Protein AF-A0A7V3HZI0-F1 (afdb_monomer_lite)

Foldseek 3Di:
DVVVVVVVVVLVVLLLCLQPVLLVVLLVVLLVVLVVVCVVVVHDCLCSLLSSLVVSLVLLVFWWFFQNDTPPDRDCVSLVSSLQSSLQSLLVQDDPPDDPVSLVSSLCSLLVNQLVSLVVSLVSNVVSCVVVVRTDRTDSVSSSVSSNVSSNSSSVNNHVVD

Secondary structure (DSSP, 8-state):
-HHHHHHHHHHHHHHHHHHHHHHHHHHHHHHHHHHHHHHHTT--STTHHHHHHHHHHHTTT---EETTEE-----HHHHHHHHHHHHHHHHHT--TT--HHHHHHHHHHHHHHHHHHHHHHHHHHHHHHTT-TTBPPPPHHHHHHHHHHHHHHHHHHHHHT-

Radius of gyration: 17.66 Å; chains: 1; bounding box: 44×38×51 Å

pLDDT: mean 93.08, std 7.26, range [63.12, 98.69]

Structure (mmCIF, N/CA/C/O backbone):
data_AF-A0A7V3HZI0-F1
#
_entry.id   AF-A0A7V3HZI0-F1
#
loop_
_atom_site.group_PDB
_atom_site.id
_atom_site.type_symbol
_atom_site.label_atom_id
_atom_site.label_alt_id
_atom_site.label_comp_id
_atom_site.label_asym_id
_atom_site.label_entity_id
_atom_site.label_seq_id
_atom_site.pdbx_PDB_ins_code
_atom_site.Cartn_x
_atom_site.Cartn_y
_atom_site.Cartn_z
_atom_site.occupancy
_atom_site.B_iso_or_equiv
_atom_site.auth_seq_id
_atom_site.auth_comp_id
_atom_site.auth_asym_id
_atom_site.auth_atom_id
_atom_site.pdbx_PDB_model_num
ATOM 1 N N . MET A 1 1 ? -7.765 21.891 28.486 1.00 63.12 1 MET A N 1
ATOM 2 C CA . MET A 1 1 ? -7.786 22.035 27.005 1.00 63.12 1 MET A CA 1
ATOM 3 C C . MET A 1 1 ? -6.547 21.397 26.360 1.00 63.12 1 MET A C 1
ATOM 5 O O . MET A 1 1 ? -6.671 20.834 25.280 1.00 63.12 1 MET A O 1
ATOM 9 N N . GLU A 1 2 ? -5.377 21.424 27.011 1.00 74.19 2 GLU A N 1
ATOM 10 C CA . GLU A 1 2 ? -4.146 20.752 26.544 1.00 74.19 2 GLU A CA 1
ATOM 11 C C . GLU A 1 2 ? -4.244 19.218 26.486 1.00 74.19 2 GLU A C 1
ATOM 13 O O . GLU A 1 2 ? -3.802 18.629 25.501 1.00 74.19 2 GLU A O 1
ATOM 18 N N . ASP A 1 3 ? -4.917 18.572 27.444 1.00 70.25 3 ASP A N 1
ATOM 19 C CA . ASP A 1 3 ? -5.050 17.103 27.469 1.00 70.25 3 ASP A CA 1
ATOM 20 C C . ASP A 1 3 ? -5.787 16.535 26.247 1.00 70.25 3 ASP A C 1
ATOM 22 O O . ASP A 1 3 ? -5.390 15.507 25.691 1.00 70.25 3 ASP A O 1
ATOM 26 N N . TYR A 1 4 ? -6.812 17.248 25.766 1.00 72.81 4 TYR A N 1
ATOM 27 C CA . TYR A 1 4 ? -7.548 16.891 24.549 1.00 72.81 4 TYR A CA 1
ATOM 28 C C . TYR A 1 4 ? -6.685 17.037 23.291 1.00 72.81 4 TYR A C 1
ATOM 30 O O . TYR A 1 4 ? -6.744 16.187 22.403 1.00 72.81 4 TYR A O 1
ATOM 38 N N . ARG A 1 5 ? -5.837 18.075 23.223 1.00 72.75 5 ARG A N 1
ATOM 39 C CA . ARG A 1 5 ? -4.897 18.267 22.105 1.00 72.75 5 ARG A CA 1
ATOM 40 C C . ARG A 1 5 ? -3.857 17.152 22.066 1.00 72.75 5 ARG A C 1
ATOM 42 O O . ARG A 1 5 ? -3.590 16.595 21.003 1.00 72.75 5 ARG A O 1
ATOM 49 N N . ALA A 1 6 ? -3.320 16.779 23.226 1.00 74.31 6 ALA A N 1
ATOM 50 C CA . ALA A 1 6 ? -2.354 15.696 23.338 1.00 74.31 6 ALA A CA 1
ATOM 51 C C . ALA A 1 6 ? -2.975 14.331 22.977 1.00 74.31 6 ALA A C 1
ATOM 53 O O . ALA A 1 6 ? -2.334 13.527 22.300 1.00 74.31 6 ALA A O 1
ATOM 54 N N . ALA A 1 7 ? -4.225 14.072 23.377 1.00 74.19 7 ALA A N 1
ATOM 55 C CA . ALA A 1 7 ? -4.955 12.857 23.009 1.00 74.19 7 ALA A CA 1
ATOM 56 C C . ALA A 1 7 ? -5.231 12.774 21.500 1.00 74.19 7 ALA A C 1
ATOM 58 O O . ALA A 1 7 ? -4.939 11.748 20.886 1.00 74.19 7 ALA A O 1
ATOM 59 N N . GLY A 1 8 ? -5.696 13.869 20.890 1.00 78.75 8 GLY A N 1
ATOM 60 C CA . GLY A 1 8 ? -5.922 13.942 19.445 1.00 78.75 8 GLY A CA 1
ATOM 61 C C . GLY A 1 8 ? -4.643 13.737 18.629 1.00 78.75 8 GLY A C 1
ATOM 62 O O . GLY A 1 8 ? -4.649 12.995 17.650 1.00 78.75 8 GLY A O 1
ATOM 63 N N . ALA A 1 9 ? -3.517 14.312 19.066 1.00 82.44 9 ALA A N 1
ATOM 64 C CA . ALA A 1 9 ? -2.224 14.126 18.403 1.00 82.44 9 ALA A CA 1
ATOM 65 C C . ALA A 1 9 ? -1.730 12.668 18.452 1.00 82.44 9 ALA A C 1
ATOM 67 O O . ALA A 1 9 ? -1.161 12.171 17.478 1.00 82.44 9 ALA A O 1
ATOM 68 N N . ARG A 1 10 ? -1.961 11.960 19.569 1.00 86.12 10 ARG A N 1
ATOM 69 C CA . ARG A 1 10 ? -1.653 10.524 19.685 1.00 86.12 10 ARG A CA 1
ATOM 70 C C . ARG A 1 10 ? -2.497 9.704 18.712 1.00 86.12 10 ARG A C 1
ATOM 72 O O . ARG A 1 10 ? -1.934 8.946 17.931 1.00 86.12 10 ARG A O 1
ATOM 79 N N . GLN A 1 11 ? -3.808 9.939 18.692 1.00 88.62 11 GLN A N 1
ATOM 80 C CA . GLN A 1 11 ? -4.725 9.234 17.798 1.00 88.62 11 GLN A CA 1
ATOM 81 C C . GLN A 1 11 ? -4.396 9.479 16.320 1.00 88.62 11 GLN A C 1
ATOM 83 O O . GLN A 1 11 ? -4.323 8.531 15.544 1.00 88.62 11 GLN A O 1
ATOM 88 N N . GLY A 1 12 ? -4.137 10.728 15.923 1.00 90.00 12 GLY A N 1
ATOM 89 C CA . GLY A 1 12 ? -3.755 11.052 14.546 1.00 90.00 12 GLY A CA 1
ATOM 90 C C . GLY A 1 12 ? -2.470 10.344 14.109 1.00 90.00 12 GLY A C 1
ATOM 91 O O . GLY A 1 12 ? -2.402 9.802 13.008 1.00 90.00 12 GLY A O 1
ATOM 92 N N . ARG A 1 13 ? -1.464 10.275 14.988 1.00 91.62 13 ARG A N 1
ATOM 93 C CA . ARG A 1 13 ? -0.223 9.539 14.714 1.00 91.62 13 ARG A CA 1
ATOM 94 C C . ARG A 1 13 ? -0.459 8.039 14.556 1.00 91.62 13 ARG A C 1
ATOM 96 O O . ARG A 1 13 ? 0.155 7.430 13.684 1.00 91.62 13 ARG A O 1
ATOM 103 N N . ASP A 1 14 ? -1.324 7.450 15.373 1.00 93.81 14 ASP A N 1
ATOM 104 C CA . ASP A 1 14 ? -1.636 6.023 15.278 1.00 93.81 14 ASP A CA 1
ATOM 105 C C . ASP A 1 14 ? -2.361 5.707 13.963 1.00 93.81 14 ASP A C 1
ATOM 107 O O . ASP A 1 14 ?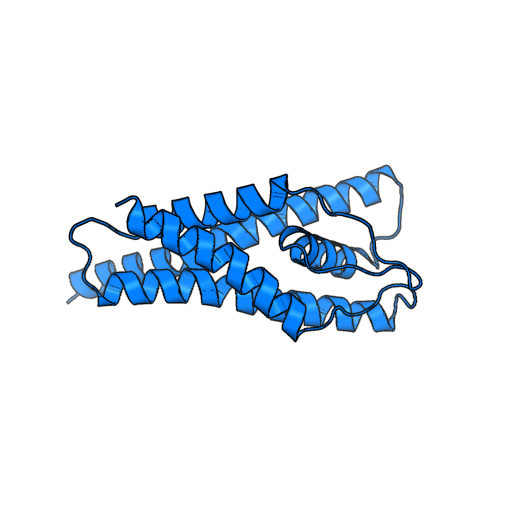 -2.005 4.746 13.285 1.00 93.81 14 ASP A O 1
ATOM 111 N N . LEU A 1 15 ? -3.283 6.572 13.527 1.00 95.00 15 LEU A N 1
ATOM 112 C CA . LEU A 1 15 ? -3.941 6.460 12.222 1.00 95.00 15 LEU A CA 1
ATOM 113 C C . LEU A 1 15 ? -2.952 6.572 11.052 1.00 95.00 15 LEU A C 1
ATOM 115 O O . LEU A 1 15 ? -3.016 5.779 10.114 1.00 95.00 15 LEU A O 1
ATOM 119 N N . LEU A 1 16 ? -2.001 7.510 11.114 1.00 96.31 16 LEU A N 1
ATOM 120 C CA . LEU A 1 16 ? -0.951 7.636 10.095 1.00 96.31 16 LEU A CA 1
ATOM 121 C C . LEU A 1 16 ? -0.049 6.399 10.041 1.00 96.31 16 LEU A C 1
ATOM 123 O O . LEU A 1 16 ? 0.287 5.929 8.956 1.00 96.31 16 LEU A O 1
ATOM 127 N N . ARG A 1 17 ? 0.322 5.841 11.198 1.00 95.56 17 ARG A N 1
ATOM 128 C CA . ARG A 1 17 ? 1.094 4.592 11.261 1.00 95.56 17 ARG A CA 1
ATOM 129 C C . ARG A 1 17 ? 0.315 3.433 10.653 1.00 95.56 17 ARG A C 1
ATOM 131 O O . ARG A 1 17 ? 0.851 2.725 9.813 1.00 95.56 17 ARG A O 1
ATOM 138 N N . VAL A 1 18 ? -0.964 3.283 10.992 1.00 96.19 18 VAL A N 1
ATOM 139 C CA . VAL A 1 18 ? -1.831 2.263 10.384 1.00 96.19 18 VAL A CA 1
ATOM 140 C C . VAL A 1 18 ? -1.890 2.405 8.862 1.00 96.19 18 VAL A C 1
ATOM 142 O O . VAL A 1 18 ? -1.822 1.400 8.160 1.00 96.19 18 VAL A O 1
ATOM 145 N N . ALA A 1 19 ? -1.991 3.638 8.364 1.00 96.44 19 ALA A N 1
ATOM 146 C CA . ALA A 1 19 ? -2.099 3.921 6.939 1.00 96.44 19 ALA A CA 1
ATOM 147 C C . ALA A 1 19 ? -0.818 3.609 6.155 1.00 96.44 19 ALA A C 1
ATOM 149 O O . ALA A 1 19 ? -0.889 3.051 5.065 1.00 96.44 19 ALA A O 1
ATOM 150 N N . PHE A 1 20 ? 0.349 3.976 6.683 1.00 97.06 20 PHE A N 1
ATOM 151 C CA . PHE A 1 20 ? 1.576 3.991 5.885 1.00 97.06 20 PHE A CA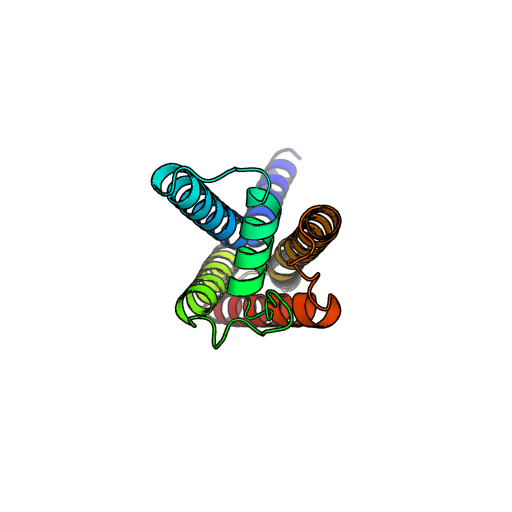 1
ATOM 152 C C . PHE A 1 20 ? 2.643 3.006 6.347 1.00 97.06 20 PHE A C 1
ATOM 154 O O . PHE A 1 20 ? 3.463 2.611 5.530 1.00 97.06 20 PHE A O 1
ATOM 161 N N . GLU A 1 21 ? 2.664 2.579 7.611 1.00 96.25 21 GLU A N 1
ATOM 162 C CA . GLU A 1 21 ? 3.785 1.800 8.157 1.00 96.25 21 GLU A CA 1
ATOM 163 C C . GLU A 1 21 ? 4.037 0.491 7.386 1.00 96.25 21 GLU A C 1
ATOM 165 O O . GLU A 1 21 ? 5.165 0.321 6.921 1.00 96.25 21 GLU A O 1
ATOM 170 N N . PRO A 1 22 ? 3.048 -0.399 7.139 1.00 96.25 22 PRO A N 1
ATOM 171 C CA . PRO A 1 22 ? 3.306 -1.624 6.378 1.00 96.25 22 PRO A CA 1
ATOM 172 C C . PRO A 1 22 ? 3.794 -1.334 4.952 1.00 96.25 22 PRO A C 1
ATOM 174 O O . PRO A 1 22 ? 4.775 -1.919 4.495 1.00 96.25 22 PRO A O 1
ATOM 177 N N . GLY A 1 23 ? 3.139 -0.387 4.269 1.00 95.81 23 GLY A N 1
ATOM 178 C CA . GLY A 1 23 ? 3.440 -0.037 2.882 1.00 95.81 23 GLY A CA 1
ATOM 179 C C . GLY A 1 23 ? 4.806 0.624 2.710 1.00 95.81 23 GLY A C 1
ATOM 180 O O . GLY A 1 23 ? 5.529 0.278 1.779 1.00 95.81 23 GLY A O 1
ATOM 181 N N . VAL A 1 24 ? 5.180 1.540 3.607 1.00 97.69 24 VAL A N 1
ATOM 182 C CA . VAL A 1 24 ? 6.468 2.251 3.589 1.00 97.69 24 VAL A CA 1
ATOM 183 C C . VAL A 1 24 ? 7.613 1.322 3.969 1.00 97.69 24 VAL A C 1
ATOM 185 O O . VAL A 1 24 ? 8.666 1.391 3.343 1.00 97.69 24 VAL A O 1
ATOM 188 N N . VAL A 1 25 ? 7.421 0.427 4.944 1.00 98.12 25 VAL A N 1
ATOM 189 C CA . VAL A 1 25 ? 8.433 -0.588 5.277 1.00 98.12 25 VAL A CA 1
ATOM 190 C C . VAL A 1 25 ? 8.677 -1.500 4.076 1.00 98.12 25 VAL A C 1
ATOM 192 O O . VAL A 1 25 ? 9.830 -1.687 3.690 1.00 98.12 25 VAL A O 1
ATOM 195 N N . ALA A 1 26 ? 7.616 -2.008 3.440 1.00 97.50 26 ALA A N 1
ATOM 196 C CA . ALA A 1 26 ? 7.746 -2.814 2.228 1.00 97.50 26 ALA A CA 1
ATOM 197 C C . ALA A 1 26 ? 8.453 -2.041 1.104 1.00 97.50 26 ALA A C 1
ATOM 199 O O . ALA A 1 26 ? 9.398 -2.554 0.512 1.00 97.50 26 ALA A O 1
ATOM 200 N N . LEU A 1 27 ? 8.058 -0.788 0.858 1.00 97.81 27 LEU A N 1
ATOM 201 C CA . LEU A 1 27 ? 8.678 0.067 -0.154 1.00 97.81 27 LEU A CA 1
ATOM 202 C C . LEU A 1 27 ? 10.168 0.313 0.128 1.00 97.81 27 LEU A C 1
ATOM 204 O O . LEU A 1 27 ? 10.975 0.251 -0.792 1.00 97.81 27 LEU A O 1
ATOM 208 N N . GLY A 1 28 ? 10.545 0.544 1.388 1.00 98.44 28 GLY A N 1
ATOM 209 C CA . GLY A 1 28 ? 11.939 0.721 1.795 1.00 98.44 28 GLY A CA 1
ATOM 210 C C . GLY A 1 28 ? 12.784 -0.534 1.575 1.00 98.44 28 GLY A C 1
ATOM 211 O O . GLY A 1 28 ? 13.902 -0.436 1.075 1.00 98.44 28 GLY A O 1
ATOM 212 N N . VAL A 1 29 ? 12.240 -1.716 1.886 1.00 98.19 29 VAL A N 1
ATOM 213 C CA . VAL A 1 29 ? 12.905 -3.002 1.613 1.00 98.19 29 VAL A CA 1
ATOM 214 C C . VAL A 1 29 ? 13.067 -3.221 0.110 1.00 98.19 29 VAL A C 1
ATOM 216 O O . VAL A 1 29 ? 14.166 -3.531 -0.340 1.00 98.19 29 VAL A O 1
ATOM 219 N N . ILE A 1 30 ? 12.007 -3.012 -0.675 1.00 97.69 30 ILE A N 1
ATOM 220 C CA . ILE A 1 30 ? 12.041 -3.126 -2.140 1.00 97.69 30 ILE A CA 1
ATOM 221 C C . ILE A 1 30 ? 13.086 -2.177 -2.728 1.00 97.69 30 ILE A C 1
ATOM 223 O O . ILE A 1 30 ? 13.909 -2.598 -3.538 1.00 97.69 30 ILE A O 1
ATOM 227 N N . ALA A 1 31 ? 13.091 -0.914 -2.298 1.00 98.12 31 ALA A N 1
ATOM 228 C CA . ALA A 1 31 ? 14.054 0.080 -2.752 1.00 98.12 31 ALA A CA 1
ATOM 229 C C . ALA A 1 31 ? 15.491 -0.331 -2.422 1.00 98.12 31 ALA A C 1
ATOM 231 O O . ALA A 1 31 ? 16.350 -0.292 -3.298 1.00 98.12 31 ALA A O 1
ATOM 232 N N . ALA A 1 32 ? 15.748 -0.779 -1.191 1.00 98.38 32 ALA A N 1
ATOM 233 C CA . ALA A 1 32 ? 17.071 -1.233 -0.781 1.00 98.38 32 ALA A CA 1
ATOM 234 C C . ALA A 1 32 ? 17.555 -2.424 -1.621 1.00 98.38 32 ALA A C 1
ATOM 236 O O . ALA A 1 32 ? 18.686 -2.404 -2.100 1.00 98.38 32 ALA A O 1
ATOM 237 N N . LEU A 1 33 ? 16.700 -3.430 -1.834 1.00 97.50 33 LEU A N 1
ATOM 238 C CA . LEU A 1 33 ? 17.036 -4.607 -2.639 1.00 97.50 33 LEU A CA 1
ATOM 239 C C . LEU A 1 33 ? 17.277 -4.244 -4.105 1.00 97.50 33 LEU A C 1
ATOM 241 O O . LEU A 1 33 ? 18.291 -4.648 -4.661 1.00 97.50 33 LEU A O 1
ATOM 245 N N . THR A 1 34 ? 16.400 -3.433 -4.700 1.00 96.31 34 THR A N 1
ATOM 246 C CA . THR A 1 34 ? 16.518 -3.010 -6.104 1.00 96.31 34 THR A CA 1
ATOM 247 C C . THR A 1 34 ? 17.807 -2.224 -6.332 1.00 96.31 34 THR A C 1
ATOM 249 O O . THR A 1 34 ? 18.550 -2.490 -7.271 1.00 96.31 34 THR A O 1
ATOM 252 N N . LEU A 1 35 ? 18.111 -1.258 -5.460 1.00 97.50 35 LEU A N 1
ATOM 253 C CA . LEU A 1 35 ? 19.326 -0.451 -5.583 1.00 97.50 35 LEU A CA 1
ATOM 254 C C . LEU A 1 35 ? 20.590 -1.283 -5.347 1.00 97.50 35 LEU A C 1
ATOM 256 O O . LEU A 1 35 ? 21.588 -1.082 -6.035 1.00 97.50 35 LEU A O 1
ATOM 260 N N . LEU A 1 36 ? 20.548 -2.224 -4.400 1.00 97.94 36 LEU A N 1
ATOM 261 C CA . LEU A 1 36 ? 21.649 -3.149 -4.157 1.00 97.94 36 LEU A CA 1
ATOM 262 C C . LEU A 1 36 ? 21.891 -4.061 -5.365 1.00 97.94 36 LEU A C 1
ATOM 264 O O . LEU A 1 36 ? 23.039 -4.246 -5.755 1.00 97.94 36 LEU A O 1
ATOM 268 N N . GLU A 1 37 ? 20.833 -4.598 -5.974 1.00 96.94 37 GLU A N 1
ATOM 269 C CA . GLU A 1 37 ? 20.926 -5.416 -7.184 1.00 96.94 37 GLU A CA 1
ATOM 270 C C . GLU A 1 37 ? 21.545 -4.623 -8.335 1.00 96.94 37 GLU A C 1
ATOM 272 O O . GLU A 1 37 ? 22.526 -5.074 -8.922 1.00 96.94 37 GLU A O 1
ATOM 277 N N . LEU A 1 38 ? 21.042 -3.414 -8.605 1.00 96.25 38 LEU A N 1
ATOM 278 C CA . LEU A 1 38 ? 21.592 -2.547 -9.647 1.00 96.25 38 LEU A CA 1
ATOM 279 C C . LEU A 1 38 ? 23.069 -2.222 -9.395 1.00 96.25 38 LEU A C 1
ATOM 281 O O . LEU A 1 38 ? 23.861 -2.225 -10.334 1.00 96.25 38 LEU A O 1
ATOM 285 N N . LEU A 1 39 ? 23.456 -1.988 -8.138 1.00 96.81 39 LEU A N 1
ATOM 286 C CA . LEU A 1 39 ? 24.847 -1.744 -7.763 1.00 96.81 39 LEU A CA 1
ATOM 287 C C . LEU A 1 39 ? 25.730 -2.974 -8.015 1.00 96.81 39 LEU A C 1
ATOM 289 O O . LEU A 1 39 ? 26.779 -2.850 -8.642 1.00 96.81 39 LEU A O 1
ATOM 293 N N . ILE A 1 40 ? 25.309 -4.154 -7.550 1.00 97.69 40 ILE A N 1
ATOM 294 C CA . ILE A 1 40 ? 26.049 -5.413 -7.730 1.00 97.69 40 ILE A CA 1
ATOM 295 C C . ILE A 1 40 ? 26.166 -5.761 -9.218 1.00 97.69 40 ILE A C 1
ATOM 297 O O . ILE A 1 40 ? 27.226 -6.186 -9.673 1.00 97.69 40 ILE A O 1
ATOM 301 N N . ALA A 1 41 ? 25.097 -5.546 -9.983 1.00 96.75 41 ALA A N 1
ATOM 302 C CA . ALA A 1 41 ? 25.049 -5.771 -11.421 1.00 96.75 41 ALA A CA 1
ATOM 303 C C . ALA A 1 41 ? 25.741 -4.664 -12.236 1.00 96.75 41 ALA A C 1
ATOM 305 O O . ALA A 1 41 ? 25.738 -4.735 -13.464 1.00 96.75 41 ALA A O 1
ATOM 306 N N . ASN A 1 42 ? 26.292 -3.626 -11.587 1.00 96.12 42 ASN A N 1
ATOM 307 C CA . ASN A 1 42 ? 26.865 -2.439 -12.229 1.00 96.12 42 ASN A CA 1
ATOM 308 C C . ASN A 1 42 ? 25.939 -1.857 -13.321 1.00 96.12 42 ASN A C 1
ATOM 310 O O . ASN A 1 42 ? 26.358 -1.516 -14.428 1.00 96.12 42 ASN A O 1
ATOM 314 N N . SER A 1 43 ? 24.645 -1.814 -13.012 1.00 94.12 43 SER A N 1
ATOM 315 C CA . SER A 1 43 ? 23.572 -1.408 -13.914 1.00 94.12 43 SER A CA 1
ATOM 316 C C . SER A 1 43 ? 23.192 0.060 -13.719 1.00 94.12 43 SER A C 1
ATOM 318 O O . SER A 1 43 ? 23.409 0.656 -12.663 1.00 94.12 43 SER A O 1
ATOM 320 N N . GLY A 1 44 ? 22.605 0.664 -14.756 1.00 91.94 44 GLY A N 1
ATOM 321 C CA . GLY A 1 44 ? 22.129 2.047 -14.697 1.00 91.94 44 GLY A CA 1
ATOM 322 C C . GLY A 1 44 ? 20.948 2.223 -13.733 1.00 91.94 44 GLY A C 1
ATOM 323 O O . GLY A 1 44 ? 20.061 1.378 -13.662 1.00 91.94 44 GLY A O 1
ATOM 324 N N . MET A 1 45 ? 20.900 3.355 -13.025 1.00 93.50 45 MET A N 1
ATOM 325 C CA . MET A 1 45 ? 19.842 3.652 -12.041 1.00 93.50 45 MET A CA 1
ATOM 326 C C . MET A 1 45 ? 18.586 4.305 -12.636 1.00 93.50 45 MET A C 1
ATOM 328 O O . MET A 1 45 ? 17.609 4.506 -11.919 1.00 93.50 45 MET A O 1
ATOM 332 N N . THR A 1 46 ? 18.585 4.635 -13.930 1.00 91.44 46 THR A N 1
ATOM 333 C CA . THR A 1 46 ? 17.496 5.379 -14.588 1.00 91.44 46 THR A CA 1
ATOM 334 C C . THR A 1 46 ? 16.130 4.714 -14.409 1.00 91.44 46 THR A C 1
ATOM 336 O O . THR A 1 46 ? 15.143 5.401 -14.171 1.00 91.44 46 THR A O 1
ATOM 339 N N . GLY A 1 47 ? 16.068 3.379 -14.461 1.00 90.81 47 GLY A N 1
ATOM 340 C CA . GLY A 1 47 ? 14.821 2.630 -14.283 1.00 90.81 47 GLY A CA 1
ATOM 341 C C . GLY A 1 47 ? 14.457 2.273 -12.847 1.00 90.81 47 GLY A C 1
ATOM 342 O O . GLY A 1 47 ? 13.403 1.676 -12.628 1.00 90.81 47 GLY A O 1
ATOM 343 N N . ALA A 1 48 ? 15.282 2.638 -11.861 1.00 94.88 48 ALA A N 1
ATOM 344 C CA . ALA A 1 48 ? 15.067 2.241 -10.474 1.00 94.88 48 ALA A CA 1
ATOM 345 C C . ALA A 1 48 ? 13.704 2.697 -9.913 1.00 94.88 48 ALA A C 1
ATOM 347 O O . ALA A 1 48 ? 13.025 1.863 -9.315 1.00 94.88 48 ALA A O 1
ATOM 348 N N . PRO A 1 49 ? 13.228 3.945 -10.121 1.00 95.44 49 PRO A N 1
ATOM 349 C CA . PRO A 1 49 ? 11.931 4.369 -9.587 1.00 95.44 49 PRO A CA 1
ATOM 350 C C . PRO A 1 49 ? 10.756 3.558 -10.148 1.00 95.44 49 PRO A C 1
ATOM 352 O O . PRO A 1 49 ? 9.900 3.106 -9.385 1.00 95.44 49 PRO A O 1
ATOM 355 N N . GLY A 1 50 ? 10.745 3.321 -11.465 1.00 94.31 50 GLY A N 1
ATOM 356 C CA . GLY A 1 50 ? 9.727 2.510 -12.136 1.00 94.31 50 GLY A CA 1
ATOM 357 C C . GLY A 1 50 ? 9.755 1.051 -11.678 1.00 94.31 50 GLY A C 1
ATOM 358 O O . GLY A 1 50 ? 8.701 0.476 -11.405 1.00 94.31 50 GLY A O 1
ATOM 359 N N . ALA A 1 51 ? 10.948 0.473 -11.506 1.00 93.75 51 ALA A N 1
ATOM 360 C CA . ALA A 1 51 ? 11.122 -0.882 -10.986 1.00 93.75 51 ALA A CA 1
ATOM 361 C C . ALA A 1 51 ? 10.626 -1.012 -9.536 1.00 93.75 51 ALA A C 1
ATOM 363 O O . ALA A 1 51 ? 9.838 -1.905 -9.237 1.00 93.75 51 ALA A O 1
ATOM 364 N N . ILE A 1 52 ? 11.004 -0.083 -8.653 1.00 96.94 52 ILE A N 1
ATOM 365 C CA . ILE A 1 52 ? 10.577 -0.064 -7.244 1.00 96.94 52 ILE A CA 1
ATOM 366 C C . ILE A 1 52 ? 9.052 0.050 -7.140 1.00 96.94 52 ILE A C 1
ATOM 368 O O . ILE A 1 52 ? 8.420 -0.704 -6.396 1.00 96.94 52 ILE A O 1
ATOM 372 N N . ALA A 1 53 ? 8.445 0.962 -7.903 1.00 96.94 53 ALA A N 1
ATOM 373 C CA . ALA A 1 53 ? 6.995 1.122 -7.944 1.00 96.94 53 ALA A CA 1
ATOM 374 C C . ALA A 1 53 ? 6.296 -0.141 -8.481 1.00 96.94 53 ALA A C 1
ATOM 376 O O . ALA A 1 53 ? 5.308 -0.594 -7.899 1.00 96.94 53 ALA A O 1
ATOM 377 N N . SER A 1 54 ? 6.843 -0.753 -9.537 1.00 94.62 54 SER A N 1
ATOM 378 C CA . SER A 1 54 ? 6.317 -1.994 -10.122 1.00 94.62 54 SER A CA 1
ATOM 379 C C . SER A 1 54 ? 6.399 -3.164 -9.146 1.00 94.62 54 SER A C 1
ATOM 381 O O . SER A 1 54 ? 5.426 -3.892 -8.978 1.00 94.62 54 SER A O 1
ATOM 383 N N . MET A 1 55 ? 7.517 -3.317 -8.434 1.00 94.88 55 MET A N 1
ATOM 384 C CA . MET A 1 55 ? 7.676 -4.341 -7.401 1.00 94.88 55 MET A CA 1
ATOM 385 C C . MET A 1 55 ? 6.712 -4.120 -6.231 1.00 94.88 55 MET A C 1
ATOM 387 O O . MET A 1 55 ? 6.146 -5.086 -5.723 1.00 94.88 55 MET A O 1
ATOM 391 N N . TRP A 1 56 ? 6.460 -2.870 -5.829 1.00 97.50 56 TRP A N 1
ATOM 392 C CA . TRP A 1 56 ? 5.483 -2.561 -4.779 1.00 97.50 56 TRP A CA 1
ATOM 393 C C . TRP A 1 56 ? 4.054 -2.947 -5.189 1.00 97.50 56 TRP A C 1
ATOM 395 O O . TRP A 1 56 ? 3.320 -3.540 -4.394 1.00 97.50 56 TRP A O 1
ATOM 405 N N . LEU A 1 57 ? 3.664 -2.696 -6.444 1.00 96.50 57 LEU A N 1
ATOM 406 C CA . LEU A 1 57 ? 2.409 -3.215 -6.999 1.00 96.50 57 LEU A CA 1
ATOM 407 C C . LEU A 1 57 ? 2.424 -4.752 -7.102 1.00 96.50 57 LEU A C 1
ATOM 409 O O . LEU A 1 57 ? 1.434 -5.407 -6.775 1.00 96.50 57 LEU A O 1
ATOM 413 N N . GLY A 1 58 ? 3.563 -5.343 -7.460 1.00 94.75 58 GLY A N 1
ATOM 414 C CA . GLY A 1 58 ? 3.768 -6.789 -7.520 1.00 94.75 58 GLY A CA 1
ATOM 415 C C . GLY A 1 58 ? 3.573 -7.498 -6.175 1.00 94.75 58 GLY A C 1
ATOM 416 O O . GLY A 1 58 ? 2.974 -8.572 -6.126 1.00 94.75 58 GLY A O 1
ATOM 417 N N . VAL A 1 59 ? 3.966 -6.869 -5.060 1.00 95.94 59 VAL A N 1
ATOM 418 C CA . VAL A 1 59 ? 3.674 -7.350 -3.693 1.00 95.94 59 VAL A CA 1
ATOM 419 C C . VAL A 1 59 ? 2.169 -7.471 -3.429 1.00 95.94 59 VAL A C 1
ATOM 421 O O . VAL A 1 59 ? 1.760 -8.267 -2.588 1.00 95.94 59 VAL A O 1
ATOM 424 N N . HIS A 1 60 ? 1.340 -6.739 -4.170 1.00 97.12 60 HIS A N 1
ATOM 425 C CA . HIS A 1 60 ? -0.117 -6.806 -4.105 1.00 97.12 60 HIS A CA 1
ATOM 426 C C . HIS A 1 60 ? -0.725 -7.680 -5.211 1.00 97.12 60 HIS A C 1
ATOM 428 O O . HIS A 1 60 ? -1.931 -7.629 -5.417 1.00 97.12 60 HIS A O 1
ATOM 434 N N . GLN A 1 61 ? 0.063 -8.499 -5.917 1.00 95.25 61 GLN A N 1
ATOM 435 C CA . GLN A 1 61 ? -0.413 -9.351 -7.022 1.00 95.25 61 GLN A CA 1
ATOM 436 C C . GLN A 1 61 ? -1.037 -8.545 -8.172 1.00 95.25 61 GLN A C 1
ATOM 438 O O . GLN A 1 61 ? -1.975 -8.987 -8.841 1.00 95.25 61 GLN A O 1
ATOM 443 N N . VAL A 1 62 ? -0.538 -7.330 -8.399 1.00 94.94 62 VAL A N 1
ATOM 444 C CA . VAL A 1 62 ? -0.808 -6.611 -9.642 1.00 94.94 62 VAL A CA 1
ATOM 445 C C . VAL A 1 62 ? 0.102 -7.205 -10.718 1.00 94.94 62 VAL A C 1
ATOM 447 O O . VAL A 1 62 ? 1.311 -7.269 -10.492 1.00 94.94 62 VAL A O 1
ATOM 450 N N . PRO A 1 63 ? -0.437 -7.643 -11.868 1.00 89.31 63 PRO A N 1
ATOM 451 C CA . PRO A 1 63 ? 0.388 -8.154 -12.953 1.00 89.31 63 PRO A CA 1
ATOM 452 C C . PRO A 1 63 ? 1.342 -7.088 -13.461 1.00 89.31 63 PRO A C 1
ATOM 454 O O . PRO A 1 63 ? 0.951 -5.932 -13.651 1.00 89.31 63 PRO A O 1
ATOM 457 N N . VAL A 1 64 ? 2.568 -7.512 -13.724 1.00 83.00 64 VAL A N 1
ATOM 458 C CA . VAL A 1 64 ? 3.599 -6.691 -14.345 1.00 83.00 64 VAL A CA 1
ATOM 459 C C . VAL A 1 64 ? 3.940 -7.331 -15.682 1.00 83.00 64 VAL A C 1
ATOM 461 O O . VAL A 1 64 ? 4.174 -8.538 -15.750 1.00 83.00 64 VAL A O 1
ATOM 464 N N . PHE A 1 65 ? 3.942 -6.522 -16.735 1.00 81.81 65 PHE A N 1
ATOM 465 C CA . PHE A 1 65 ? 4.258 -6.949 -18.091 1.00 81.81 65 PHE A CA 1
ATOM 466 C C . PHE A 1 65 ? 5.609 -6.372 -18.502 1.00 81.81 65 PHE A C 1
ATOM 468 O O . PHE A 1 65 ? 5.893 -5.205 -18.228 1.00 81.81 65 PHE A O 1
ATOM 475 N N . ILE A 1 66 ? 6.433 -7.196 -19.146 1.00 79.50 66 ILE A N 1
ATOM 476 C CA . ILE A 1 66 ? 7.698 -6.781 -19.757 1.00 79.50 66 ILE A CA 1
ATOM 477 C C . ILE A 1 66 ? 7.705 -7.304 -21.189 1.00 79.50 66 ILE A C 1
ATOM 479 O O . ILE A 1 66 ? 7.552 -8.508 -21.411 1.00 79.50 66 ILE A O 1
ATOM 483 N N . GLY A 1 67 ? 7.840 -6.398 -22.160 1.00 80.69 67 GLY A N 1
ATOM 484 C CA . GLY A 1 67 ? 7.841 -6.758 -23.581 1.00 80.69 67 GLY A CA 1
ATOM 485 C C . GLY A 1 67 ? 6.591 -7.538 -24.019 1.00 80.69 67 GLY A C 1
ATOM 486 O O . GLY A 1 67 ? 6.707 -8.490 -24.787 1.00 80.69 67 GLY A O 1
ATOM 487 N N . GLY A 1 68 ? 5.409 -7.194 -23.490 1.00 79.06 68 GLY A N 1
ATOM 488 C CA . GLY A 1 68 ? 4.138 -7.866 -23.792 1.00 79.06 68 GLY A CA 1
ATOM 489 C C . GLY A 1 68 ? 3.904 -9.212 -23.090 1.00 79.06 68 GLY A C 1
ATOM 490 O O . GLY A 1 68 ? 2.851 -9.822 -23.284 1.00 79.06 68 GLY A O 1
ATOM 491 N N . HIS A 1 69 ? 4.839 -9.686 -22.261 1.00 80.31 69 HIS A N 1
ATOM 492 C CA . HIS A 1 69 ? 4.693 -10.925 -21.495 1.00 80.31 69 HIS A CA 1
ATOM 493 C C . HIS A 1 69 ? 4.448 -10.642 -20.012 1.00 80.31 69 HIS A C 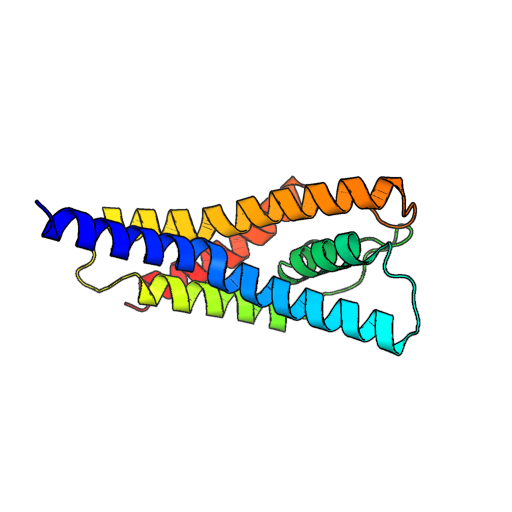1
ATOM 495 O O . HIS A 1 69 ? 5.166 -9.858 -19.392 1.00 80.31 69 HIS A O 1
ATOM 501 N N . GLU A 1 70 ? 3.446 -11.307 -19.431 1.00 82.12 70 GLU A N 1
ATOM 502 C CA . GLU A 1 70 ? 3.197 -11.259 -17.989 1.00 82.12 70 GLU A CA 1
ATOM 503 C C . GLU A 1 70 ? 4.346 -11.958 -17.253 1.00 82.12 70 GLU A C 1
ATOM 505 O O . GLU A 1 70 ? 4.663 -13.121 -17.526 1.00 82.12 70 GLU A O 1
ATOM 510 N N . LEU A 1 71 ? 4.960 -11.259 -16.300 1.00 77.50 71 LEU A N 1
ATOM 511 C CA . LEU A 1 71 ? 5.821 -11.897 -15.314 1.00 77.50 71 LEU A CA 1
ATOM 512 C C . LEU A 1 71 ? 4.948 -12.878 -14.524 1.00 77.50 71 LEU A C 1
ATOM 514 O O . LEU A 1 71 ? 3.942 -12.468 -13.954 1.00 77.50 71 LEU A O 1
ATOM 518 N N . GLY A 1 72 ? 5.300 -14.169 -14.564 1.00 75.81 72 GLY A N 1
ATOM 519 C CA . GLY A 1 72 ? 4.485 -15.270 -14.038 1.00 75.81 72 GLY A CA 1
ATOM 520 C C . GLY A 1 72 ? 4.121 -15.155 -12.549 1.00 75.81 72 GLY A C 1
ATOM 521 O O . GLY A 1 72 ? 4.371 -14.149 -11.896 1.00 75.81 72 GLY A O 1
ATOM 522 N N . VAL A 1 73 ? 3.521 -16.210 -11.987 1.00 74.00 73 VAL A N 1
ATOM 523 C CA . VAL A 1 73 ? 2.943 -16.181 -10.627 1.00 74.00 73 VAL A CA 1
ATOM 524 C C . VAL A 1 73 ? 3.908 -15.576 -9.601 1.00 74.00 73 VAL A C 1
ATOM 526 O O . VAL A 1 73 ? 4.958 -16.144 -9.295 1.00 74.00 73 VAL A O 1
ATOM 529 N N . MET A 1 74 ? 3.519 -14.426 -9.050 1.00 83.50 74 MET A N 1
ATOM 530 C CA . MET A 1 74 ? 4.311 -13.710 -8.058 1.00 83.50 74 MET A CA 1
ATOM 531 C C . MET A 1 74 ? 4.286 -14.464 -6.723 1.00 83.50 74 MET A C 1
ATOM 533 O O . MET A 1 74 ? 3.240 -14.998 -6.334 1.00 83.50 74 MET A O 1
ATOM 537 N N . PRO A 1 75 ? 5.403 -14.504 -5.974 1.00 88.56 75 PRO A N 1
ATOM 538 C CA . PRO A 1 75 ? 5.457 -15.216 -4.703 1.00 88.56 75 PRO A CA 1
ATOM 539 C C . PRO A 1 75 ? 4.379 -14.698 -3.739 1.00 88.56 75 PRO A C 1
ATOM 541 O O . PRO A 1 75 ? 4.138 -13.496 -3.641 1.00 88.56 75 PRO A O 1
ATOM 544 N N . LEU A 1 76 ? 3.731 -15.604 -2.997 1.00 93.94 76 LEU A N 1
ATOM 545 C CA . LEU A 1 76 ? 2.658 -15.241 -2.057 1.00 93.94 76 LEU A CA 1
ATOM 546 C C . LEU A 1 76 ? 3.182 -14.642 -0.747 1.00 93.94 76 LEU A C 1
ATOM 548 O O . LEU A 1 76 ? 2.462 -13.913 -0.069 1.00 93.94 76 LEU A O 1
ATOM 552 N N . LEU A 1 77 ? 4.432 -14.937 -0.378 1.00 95.69 77 LEU A N 1
ATOM 553 C CA . LEU A 1 77 ? 5.011 -14.505 0.895 1.00 95.69 77 LEU A CA 1
ATOM 554 C C . LEU A 1 77 ? 4.936 -12.975 1.107 1.00 95.69 77 LEU A C 1
ATOM 556 O O . LEU A 1 77 ? 4.463 -12.575 2.171 1.00 95.69 77 LEU A O 1
ATOM 560 N N . PRO A 1 78 ? 5.305 -12.107 0.141 1.00 95.56 78 PRO A N 1
ATOM 561 C CA . PRO A 1 78 ? 5.151 -10.659 0.297 1.00 95.56 78 PRO A CA 1
ATOM 562 C C . PRO A 1 78 ? 3.706 -10.215 0.562 1.00 95.56 78 PRO A C 1
ATOM 564 O O . PRO A 1 78 ? 3.478 -9.363 1.419 1.00 95.56 78 PRO A O 1
ATOM 567 N N . VAL A 1 79 ? 2.723 -10.838 -0.098 1.00 96.94 79 VAL A N 1
ATOM 568 C CA . VAL A 1 79 ? 1.294 -10.552 0.123 1.00 96.94 79 VAL A CA 1
ATOM 569 C C . VAL A 1 79 ? 0.908 -10.880 1.562 1.00 96.94 79 VAL A C 1
ATOM 571 O O . VAL A 1 79 ? 0.285 -10.072 2.249 1.00 96.94 79 VAL A O 1
ATOM 574 N N . LEU A 1 80 ? 1.309 -12.060 2.044 1.00 97.88 80 LEU A N 1
ATOM 575 C CA . LEU A 1 80 ? 1.020 -12.506 3.407 1.00 97.88 80 LEU A CA 1
ATOM 576 C C . LEU A 1 80 ? 1.667 -11.588 4.451 1.00 97.88 80 LEU A C 1
ATOM 578 O O . LEU A 1 80 ? 1.042 -11.291 5.469 1.00 97.88 80 LEU A O 1
ATOM 582 N N . LEU A 1 81 ? 2.878 -11.089 4.189 1.00 98.12 81 LEU A N 1
ATOM 583 C CA . LEU A 1 81 ? 3.541 -10.107 5.050 1.00 98.12 81 LEU A CA 1
ATOM 584 C C . LEU A 1 81 ? 2.796 -8.766 5.079 1.00 98.12 81 LEU A C 1
ATOM 586 O O . LEU A 1 81 ? 2.679 -8.173 6.152 1.00 98.12 81 LEU A O 1
ATOM 590 N N . MET A 1 82 ? 2.232 -8.313 3.955 1.00 98.19 82 MET A N 1
ATOM 591 C CA . MET A 1 82 ? 1.395 -7.106 3.910 1.00 98.19 82 MET A CA 1
ATOM 592 C C . MET A 1 82 ? 0.083 -7.270 4.681 1.00 98.19 82 MET A C 1
ATOM 594 O O . MET A 1 82 ? -0.287 -6.387 5.465 1.00 98.19 82 MET A O 1
ATOM 598 N N . VAL A 1 83 ? -0.594 -8.413 4.518 1.00 98.56 83 VAL A N 1
ATOM 599 C CA . VAL A 1 83 ? -1.788 -8.764 5.303 1.00 98.56 83 VAL A CA 1
ATOM 600 C C . VAL A 1 83 ? -1.448 -8.774 6.793 1.00 98.56 83 VAL A C 1
ATOM 602 O O . VAL A 1 83 ? -2.123 -8.112 7.582 1.00 98.56 83 VAL A O 1
ATOM 605 N N . TRP A 1 84 ? -0.372 -9.463 7.180 1.00 98.38 84 TRP A N 1
ATOM 606 C CA . TRP A 1 84 ? 0.082 -9.546 8.568 1.00 98.38 84 TRP A CA 1
ATOM 607 C C . TRP A 1 84 ? 0.451 -8.177 9.149 1.00 98.38 84 TRP A C 1
ATOM 609 O O . TRP A 1 84 ? 0.031 -7.853 10.261 1.00 98.38 84 TRP A O 1
ATOM 619 N N . GLY A 1 85 ? 1.196 -7.352 8.407 1.00 97.94 85 GLY A N 1
ATOM 620 C CA . GLY A 1 85 ? 1.587 -6.010 8.836 1.00 97.94 85 GLY A CA 1
ATOM 621 C C . GLY A 1 85 ? 0.370 -5.118 9.068 1.00 97.94 85 GLY A C 1
ATOM 622 O O . GLY A 1 85 ? 0.246 -4.487 10.117 1.00 97.94 85 GLY A O 1
ATOM 623 N N . THR A 1 86 ? -0.584 -5.145 8.138 1.00 98.44 86 THR A N 1
ATOM 624 C CA . THR A 1 86 ? -1.840 -4.390 8.245 1.00 98.44 86 THR A CA 1
ATOM 625 C C . THR A 1 86 ? -2.689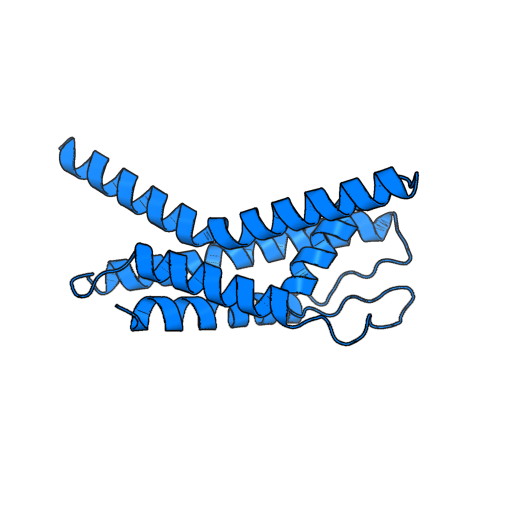 -4.875 9.415 1.00 98.44 86 THR A C 1
ATOM 627 O O . THR A 1 86 ? -3.184 -4.059 10.196 1.00 98.44 86 THR A O 1
ATOM 630 N N . ALA A 1 87 ? -2.805 -6.193 9.603 1.00 98.31 87 ALA A N 1
ATOM 631 C CA . ALA A 1 87 ? -3.505 -6.778 10.742 1.00 98.31 87 ALA A CA 1
ATOM 632 C C . ALA A 1 87 ? -2.861 -6.365 12.066 1.00 98.31 87 ALA A C 1
ATOM 634 O O . ALA A 1 87 ? -3.538 -5.901 12.978 1.00 98.31 87 ALA A O 1
ATOM 635 N N . ARG A 1 88 ? -1.532 -6.443 12.168 1.00 97.81 88 ARG A N 1
ATOM 636 C CA . ARG A 1 88 ? -0.801 -6.054 13.377 1.00 97.81 88 ARG A CA 1
ATOM 637 C C . ARG A 1 88 ? -0.979 -4.572 13.704 1.00 97.81 88 ARG A C 1
ATOM 639 O O . ARG A 1 88 ? -1.172 -4.241 14.876 1.00 97.81 88 ARG A O 1
ATOM 646 N N . SER A 1 89 ? -0.911 -3.692 12.707 1.00 96.81 89 SER A N 1
ATOM 647 C CA . SER A 1 89 ? -1.062 -2.246 12.905 1.00 96.81 89 SER A CA 1
ATOM 648 C C . SER A 1 89 ? -2.488 -1.866 13.298 1.00 96.81 89 SER A C 1
ATOM 650 O O . SER A 1 89 ? -2.678 -1.158 14.285 1.00 96.81 89 SER A O 1
ATOM 652 N N . THR A 1 90 ? -3.497 -2.385 12.594 1.00 97.62 90 THR A N 1
ATOM 653 C CA . THR A 1 90 ? -4.915 -2.116 12.904 1.00 97.62 90 THR A CA 1
ATOM 654 C C . THR A 1 90 ? -5.320 -2.668 14.260 1.00 97.62 90 THR A C 1
ATOM 656 O O . THR A 1 90 ? -5.964 -1.967 15.042 1.00 97.62 90 THR A O 1
ATOM 659 N N . ALA A 1 91 ? -4.856 -3.871 14.596 1.00 96.50 91 ALA A N 1
ATOM 660 C CA . ALA A 1 91 ? -5.039 -4.423 15.919 1.00 96.50 91 ALA A CA 1
ATOM 661 C C . ALA A 1 91 ? -4.402 -3.477 16.954 1.00 96.50 91 ALA A C 1
ATOM 663 O O . ALA A 1 91 ? -5.027 -3.104 17.936 1.00 96.50 91 ALA A O 1
ATOM 664 N N . ARG A 1 92 ? -3.143 -3.044 16.801 1.00 95.25 92 ARG A N 1
ATOM 665 C CA . ARG A 1 92 ? -2.482 -2.157 17.792 1.00 95.25 92 ARG A CA 1
ATOM 666 C C . ARG A 1 92 ? -3.196 -0.817 17.996 1.00 95.25 92 ARG A C 1
ATOM 668 O O . ARG A 1 92 ? -3.095 -0.263 19.084 1.00 95.25 92 ARG A O 1
ATOM 675 N N . ALA A 1 93 ? -3.905 -0.330 16.984 1.00 94.38 93 ALA A N 1
ATOM 676 C CA . ALA A 1 93 ? -4.680 0.905 17.044 1.00 94.38 93 ALA A CA 1
ATOM 677 C C . ALA A 1 93 ? -6.113 0.723 17.591 1.00 94.38 93 ALA A C 1
ATOM 679 O O . ALA A 1 93 ? -6.854 1.699 17.694 1.00 94.38 93 ALA A O 1
ATOM 680 N N . THR A 1 94 ? -6.517 -0.505 17.934 1.00 95.12 94 THR A N 1
ATOM 681 C CA . THR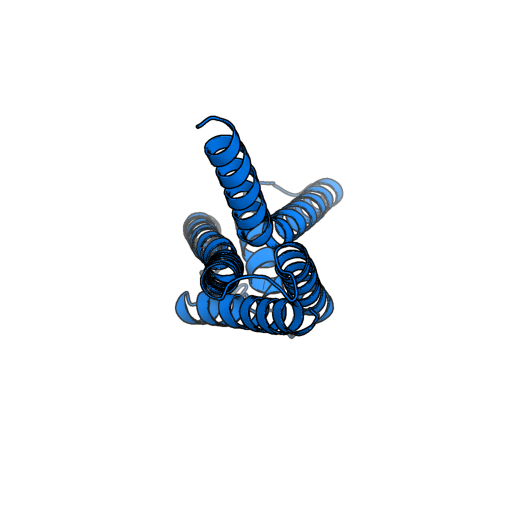 A 1 94 ? -7.856 -0.840 18.446 1.00 95.12 94 THR A CA 1
ATOM 682 C C . THR A 1 94 ? -7.797 -1.667 19.737 1.00 95.12 94 THR A C 1
ATOM 684 O O . THR A 1 94 ? -6.779 -2.264 20.090 1.00 95.12 94 THR A O 1
ATOM 687 N N . SER A 1 95 ? -8.902 -1.657 20.483 1.00 92.38 95 SER A N 1
ATOM 688 C CA . SER A 1 95 ? -9.104 -2.312 21.781 1.00 92.38 95 SER A CA 1
ATOM 689 C C . SER A 1 95 ? -10.551 -2.823 21.879 1.00 92.38 95 SER A C 1
ATOM 691 O O . SER A 1 95 ? -11.417 -2.235 21.227 1.00 92.38 95 SER A O 1
ATOM 693 N N . PRO A 1 96 ? -10.855 -3.829 22.729 1.00 89.88 96 PRO A N 1
ATOM 694 C CA . PRO A 1 96 ? -12.231 -4.269 23.000 1.00 89.88 96 PRO A CA 1
ATOM 695 C C . PRO A 1 96 ? -13.201 -3.138 23.380 1.00 89.88 96 PRO A C 1
ATOM 697 O O . PRO A 1 96 ? -14.406 -3.243 23.174 1.00 89.88 96 PRO A O 1
ATOM 700 N N . TYR A 1 97 ? -12.676 -2.043 23.939 1.00 91.75 97 TYR A N 1
ATOM 701 C CA . TYR A 1 97 ? -13.451 -0.875 24.370 1.00 91.75 97 TYR A CA 1
ATOM 702 C C . TYR A 1 97 ? -13.412 0.287 23.365 1.00 91.75 97 TYR A C 1
ATOM 704 O O . TYR A 1 97 ? -13.898 1.381 23.661 1.00 91.75 97 TYR A O 1
ATOM 712 N N . SER A 1 98 ? -12.797 0.100 22.193 1.00 91.94 98 SER A N 1
ATOM 713 C CA . SER A 1 98 ? -12.766 1.124 21.150 1.00 91.94 98 SER A CA 1
ATOM 714 C C . SER A 1 98 ? -14.181 1.432 20.671 1.00 91.94 98 SER A C 1
ATOM 716 O O . SER A 1 98 ? -14.950 0.540 20.322 1.00 91.94 98 SER A O 1
ATOM 718 N N . SER A 1 99 ? -14.520 2.719 20.605 1.00 94.00 99 SER A N 1
ATOM 719 C CA . SER A 1 99 ? -15.792 3.130 20.021 1.00 94.00 99 SER A CA 1
ATOM 720 C C . SER A 1 99 ? -15.831 2.792 18.531 1.00 94.00 99 SER A C 1
ATOM 722 O O . SER A 1 99 ? -14.803 2.778 17.846 1.00 94.00 99 SER A O 1
ATOM 724 N N . TRP A 1 100 ? -17.040 2.595 18.007 1.00 94.62 100 TRP A N 1
ATOM 725 C CA . TRP A 1 100 ? -17.265 2.336 16.585 1.00 94.62 100 TRP A CA 1
ATOM 726 C C . TRP A 1 100 ? -16.531 3.344 15.687 1.00 94.62 100 TRP A C 1
ATOM 728 O O . TRP A 1 100 ? -15.920 2.976 14.685 1.00 94.62 100 TRP A O 1
ATOM 738 N N . LEU A 1 101 ? -16.546 4.630 16.065 1.00 94.62 101 LEU A N 1
ATOM 739 C CA . LEU A 1 101 ? -15.937 5.701 15.275 1.00 94.62 101 LEU A CA 1
ATOM 740 C C . LEU A 1 101 ? -14.419 5.541 15.169 1.00 94.62 101 LEU A C 1
ATOM 742 O O . LEU A 1 101 ? -13.862 5.772 14.099 1.00 94.62 101 LEU A O 1
ATOM 746 N N . VAL A 1 102 ? -13.760 5.112 16.248 1.00 94.62 102 VAL A N 1
ATOM 747 C CA . VAL A 1 102 ? -12.320 4.822 16.239 1.00 94.62 102 VAL A CA 1
ATOM 748 C C . VAL A 1 102 ? -12.027 3.671 15.286 1.00 94.62 102 VAL A C 1
ATOM 750 O O . VAL A 1 102 ? -11.156 3.810 14.431 1.00 94.62 102 VAL A O 1
ATOM 753 N N . VAL A 1 103 ? -12.793 2.579 15.370 1.00 96.38 103 VAL A N 1
ATOM 754 C CA . VAL A 1 103 ? -12.622 1.422 14.481 1.00 96.38 103 VAL A CA 1
ATOM 755 C C . VAL A 1 103 ? -12.803 1.825 13.016 1.00 96.38 103 VAL A C 1
ATOM 757 O O . VAL A 1 103 ? -11.951 1.483 12.195 1.00 96.38 103 VAL A O 1
ATOM 760 N N . ARG A 1 104 ? -13.831 2.623 12.676 1.00 96.94 104 ARG A N 1
ATOM 761 C CA . ARG A 1 104 ? -13.993 3.125 11.299 1.00 96.94 104 ARG A CA 1
ATOM 762 C C . ARG A 1 104 ? -12.772 3.903 10.838 1.00 96.94 104 ARG A C 1
ATOM 764 O O . ARG A 1 104 ? -12.331 3.686 9.716 1.00 96.94 104 ARG A O 1
ATOM 771 N N . TRP A 1 105 ? -12.253 4.823 11.648 1.00 97.44 105 TRP A N 1
ATOM 772 C CA . TRP A 1 105 ? -11.096 5.620 11.238 1.00 97.44 105 TRP A CA 1
ATOM 773 C C . TRP A 1 105 ? -9.843 4.769 11.068 1.00 97.44 105 TRP A C 1
ATOM 775 O O . TRP A 1 105 ? -9.121 4.976 10.102 1.00 97.44 105 TRP A O 1
ATOM 785 N N . VAL A 1 106 ? -9.625 3.770 11.925 1.00 97.75 106 VAL A N 1
ATOM 786 C CA . VAL A 1 106 ? -8.518 2.815 11.774 1.00 97.75 106 VAL A CA 1
ATOM 787 C C . VAL A 1 106 ? -8.642 2.037 10.464 1.00 97.75 106 VAL A C 1
ATOM 789 O O . VAL A 1 106 ? -7.673 1.967 9.712 1.00 97.75 106 VAL A O 1
ATOM 792 N N . VAL A 1 107 ? -9.827 1.503 10.150 1.00 98.06 107 VAL A N 1
ATOM 793 C CA . VAL A 1 107 ? -10.070 0.796 8.882 1.00 98.06 107 VAL A CA 1
ATOM 794 C C . VAL A 1 107 ? -9.903 1.744 7.694 1.00 98.06 107 VAL A C 1
ATOM 796 O O . VAL A 1 107 ? -9.180 1.427 6.758 1.00 98.06 107 VAL A O 1
ATOM 799 N N . ALA A 1 108 ? -10.496 2.939 7.740 1.00 97.88 108 ALA A N 1
ATOM 800 C CA . ALA A 1 108 ? -10.366 3.932 6.677 1.00 97.88 108 ALA A CA 1
ATOM 801 C C . ALA A 1 108 ? -8.900 4.322 6.434 1.00 97.88 108 ALA A C 1
ATOM 803 O O . ALA A 1 108 ? -8.485 4.434 5.285 1.00 97.88 108 ALA A O 1
ATOM 804 N N . SER A 1 109 ? -8.100 4.469 7.491 1.00 97.88 109 SER A N 1
ATOM 805 C CA . SER A 1 109 ? -6.660 4.711 7.393 1.00 97.88 109 SER A CA 1
ATOM 806 C C . SER A 1 109 ? -5.917 3.526 6.780 1.00 97.88 109 SER A C 1
ATOM 808 O O . SER A 1 109 ? -5.129 3.733 5.859 1.00 97.88 109 SER A O 1
ATOM 810 N N . ALA A 1 110 ? -6.205 2.301 7.229 1.00 98.12 110 ALA A N 1
ATOM 811 C CA . ALA A 1 110 ? -5.579 1.074 6.730 1.00 98.12 110 ALA A CA 1
ATOM 812 C C . ALA A 1 110 ? -5.825 0.831 5.236 1.00 98.12 110 ALA A C 1
ATOM 814 O O . ALA A 1 110 ? -5.029 0.156 4.594 1.00 98.12 110 ALA A O 1
ATOM 815 N N . LEU A 1 111 ? -6.917 1.371 4.689 1.00 98.62 111 LEU A N 1
ATOM 816 C CA . LEU A 1 111 ? -7.240 1.296 3.265 1.00 98.62 111 LEU A CA 1
ATOM 817 C C . LEU A 1 111 ? -6.745 2.529 2.500 1.00 98.62 111 LEU A C 1
ATOM 819 O O . LEU A 1 111 ? -6.173 2.408 1.423 1.00 98.62 111 LEU A O 1
ATOM 823 N N . GLY A 1 112 ? -6.943 3.725 3.052 1.00 98.31 112 GLY A N 1
ATOM 824 C CA . GLY A 1 112 ? -6.663 4.982 2.362 1.00 98.31 112 GLY A CA 1
ATOM 825 C C . GLY A 1 112 ? -5.179 5.210 2.083 1.00 98.31 112 GLY A C 1
ATOM 826 O O . GLY A 1 112 ? -4.828 5.608 0.975 1.00 98.31 112 GLY A O 1
ATOM 827 N N . GLY A 1 113 ? -4.305 4.931 3.057 1.00 97.81 113 GLY A N 1
ATOM 828 C CA . GLY A 1 113 ? -2.854 5.091 2.891 1.00 97.81 113 GLY A CA 1
ATOM 829 C C . GLY A 1 113 ? -2.290 4.246 1.746 1.00 97.81 113 GLY A C 1
ATOM 830 O O . GLY A 1 113 ? -1.692 4.804 0.826 1.00 97.81 113 GLY A O 1
ATOM 831 N N . PRO A 1 114 ? -2.533 2.926 1.731 1.00 98.50 114 PRO A N 1
ATOM 832 C CA . PRO A 1 114 ? -2.052 2.062 0.661 1.00 98.50 114 PRO A CA 1
ATOM 833 C C . PRO A 1 114 ? -2.662 2.382 -0.704 1.00 98.50 114 PRO A C 1
ATOM 835 O O . PRO A 1 114 ? -1.958 2.320 -1.706 1.00 98.50 114 PRO A O 1
ATOM 838 N N . LEU A 1 115 ? -3.933 2.793 -0.777 1.00 98.69 115 LEU A N 1
ATOM 839 C CA . LEU A 1 115 ? -4.528 3.228 -2.047 1.00 98.69 115 LEU A CA 1
ATOM 840 C C . LEU A 1 115 ? -3.875 4.511 -2.575 1.00 98.69 115 LEU A C 1
ATOM 842 O O . LEU A 1 115 ? -3.617 4.614 -3.771 1.00 98.69 115 LEU A O 1
ATOM 846 N N . LEU A 1 116 ? -3.541 5.465 -1.701 1.00 98.56 116 LEU A N 1
ATOM 847 C CA . LEU A 1 116 ? -2.759 6.636 -2.100 1.00 98.56 116 LEU A CA 1
ATOM 848 C C . LEU A 1 116 ? -1.378 6.222 -2.628 1.00 98.56 116 LEU A C 1
ATOM 850 O O . LEU A 1 116 ? -0.947 6.712 -3.670 1.00 98.56 116 LEU A O 1
ATOM 854 N N . MET A 1 117 ? -0.703 5.292 -1.949 1.00 98.50 117 MET A N 1
ATOM 855 C CA . MET A 1 117 ? 0.581 4.760 -2.414 1.00 98.50 117 MET A CA 1
ATOM 856 C C . MET A 1 117 ? 0.456 4.056 -3.769 1.00 98.50 117 MET A C 1
ATOM 858 O O . MET A 1 117 ? 1.319 4.242 -4.620 1.00 98.50 117 MET A O 1
ATOM 862 N N . ALA A 1 118 ? -0.633 3.323 -4.010 1.00 98.38 118 ALA A N 1
ATOM 863 C CA . ALA A 1 118 ? -0.912 2.693 -5.297 1.00 98.38 118 ALA A CA 1
ATOM 864 C C . ALA A 1 118 ? -1.085 3.725 -6.418 1.00 98.38 118 ALA A C 1
ATOM 866 O O . ALA A 1 118 ? -0.526 3.551 -7.498 1.00 98.38 118 ALA A O 1
ATOM 867 N N . ALA A 1 119 ? -1.801 4.822 -6.154 1.00 98.44 119 ALA A N 1
ATOM 868 C CA . ALA A 1 119 ? -1.941 5.923 -7.105 1.00 98.44 119 ALA A CA 1
ATOM 869 C C . ALA A 1 119 ? -0.579 6.538 -7.464 1.00 98.44 119 ALA A C 1
ATOM 871 O O . ALA A 1 119 ? -0.291 6.760 -8.638 1.00 98.44 119 ALA A O 1
ATOM 872 N N . ILE A 1 120 ? 0.275 6.764 -6.459 1.00 98.44 120 ILE A N 1
ATOM 873 C CA . ILE A 1 120 ? 1.634 7.283 -6.656 1.00 98.44 120 ILE A CA 1
ATOM 874 C C . ILE A 1 120 ? 2.481 6.282 -7.449 1.00 98.44 120 ILE A C 1
ATOM 876 O O . ILE A 1 120 ? 3.148 6.679 -8.397 1.00 98.44 120 ILE A O 1
ATOM 880 N N . ALA A 1 121 ? 2.431 4.992 -7.109 1.00 98.00 121 ALA A N 1
ATOM 881 C CA . ALA A 1 121 ? 3.171 3.952 -7.817 1.00 98.00 121 ALA A CA 1
ATOM 882 C C . ALA A 1 121 ? 2.764 3.882 -9.296 1.00 98.00 121 ALA A C 1
ATOM 884 O O . ALA A 1 121 ? 3.631 3.881 -10.163 1.00 98.00 121 ALA A O 1
ATOM 885 N N . LEU A 1 122 ? 1.461 3.904 -9.597 1.00 97.62 122 LEU A N 1
ATOM 886 C CA . LEU A 1 122 ? 0.962 3.959 -10.973 1.00 97.62 122 LEU A CA 1
ATOM 887 C C . LEU A 1 122 ? 1.444 5.213 -11.709 1.00 97.62 122 LEU A C 1
ATOM 889 O O . LEU A 1 122 ? 1.862 5.107 -12.856 1.00 97.62 122 LEU A O 1
ATOM 893 N N . ALA A 1 123 ? 1.424 6.379 -11.058 1.00 97.25 123 ALA A N 1
ATOM 894 C CA . ALA A 1 123 ? 1.918 7.618 -11.654 1.00 97.25 123 ALA A CA 1
ATOM 895 C C . ALA A 1 123 ? 3.425 7.553 -11.961 1.00 97.25 123 ALA A C 1
ATOM 897 O O . ALA A 1 123 ? 3.843 7.954 -13.042 1.00 97.25 123 ALA A O 1
ATOM 898 N N . VAL A 1 124 ? 4.230 6.997 -11.047 1.00 97.12 124 VAL A N 1
ATOM 899 C CA . VAL A 1 124 ? 5.678 6.802 -11.237 1.00 97.12 124 VAL A CA 1
ATOM 900 C C . VAL A 1 124 ? 5.968 5.810 -12.364 1.00 97.12 124 VAL A C 1
ATOM 902 O O . VAL A 1 124 ? 6.857 6.053 -13.173 1.00 97.12 124 VAL A O 1
ATOM 905 N N . ILE A 1 125 ? 5.228 4.700 -12.446 1.00 95.12 125 ILE A N 1
ATOM 906 C CA . ILE A 1 125 ? 5.391 3.727 -13.538 1.00 95.12 125 ILE A CA 1
ATOM 907 C C . ILE A 1 125 ? 4.988 4.353 -14.869 1.00 95.12 125 ILE A C 1
ATOM 909 O O . ILE A 1 125 ? 5.680 4.158 -15.864 1.00 95.12 125 ILE A O 1
ATOM 913 N N . HIS A 1 126 ? 3.897 5.118 -14.884 1.00 94.88 126 HIS A N 1
ATOM 914 C CA . HIS A 1 126 ? 3.450 5.807 -16.083 1.00 94.88 126 HIS A CA 1
ATOM 915 C C . HIS A 1 126 ? 4.512 6.780 -16.598 1.00 94.88 126 HIS A C 1
ATOM 917 O O . HIS A 1 126 ? 4.872 6.714 -17.770 1.00 94.88 126 HIS A O 1
ATOM 923 N N . ASP A 1 127 ? 5.083 7.600 -15.715 1.00 94.81 127 ASP A N 1
ATOM 924 C CA . ASP A 1 127 ? 6.205 8.484 -16.042 1.00 94.81 127 ASP A CA 1
ATOM 925 C C . ASP A 1 127 ? 7.413 7.692 -16.575 1.00 94.81 127 ASP A C 1
ATOM 927 O O . ASP A 1 127 ? 7.901 7.959 -17.674 1.00 94.81 127 ASP A O 1
ATOM 931 N N . ALA A 1 128 ? 7.822 6.630 -15.873 1.00 92.94 128 ALA A N 1
ATOM 932 C CA . ALA A 1 128 ? 8.948 5.788 -16.273 1.00 92.94 128 ALA A CA 1
ATOM 933 C C . ALA A 1 128 ? 8.735 5.093 -17.631 1.00 92.94 128 ALA A C 1
ATOM 935 O O . ALA A 1 128 ? 9.686 4.964 -18.402 1.00 92.94 128 ALA A O 1
ATOM 936 N N . SER A 1 129 ? 7.502 4.684 -17.953 1.00 90.19 129 SER A N 1
ATOM 937 C CA . SER A 1 129 ? 7.163 4.019 -19.222 1.00 90.19 129 SER A CA 1
ATOM 938 C C . SER A 1 129 ? 7.362 4.913 -20.449 1.00 90.19 129 SER A C 1
ATOM 940 O O . SER A 1 129 ? 7.562 4.414 -21.554 1.00 90.19 129 SER A O 1
ATOM 942 N N . THR A 1 130 ? 7.375 6.239 -20.269 1.00 89.06 130 THR A N 1
ATOM 943 C CA . THR A 1 130 ? 7.659 7.175 -21.369 1.00 89.06 130 THR A CA 1
ATOM 944 C C . THR A 1 130 ? 9.124 7.144 -21.813 1.00 89.06 130 THR A C 1
ATOM 946 O O . THR A 1 130 ? 9.425 7.472 -22.959 1.00 89.06 130 THR A O 1
ATOM 949 N N . VAL A 1 131 ? 10.031 6.727 -20.921 1.00 88.62 131 VAL A N 1
ATOM 950 C CA . VAL A 1 131 ? 11.477 6.622 -21.176 1.00 88.62 131 VAL A CA 1
ATOM 951 C C . VAL A 1 131 ? 11.894 5.166 -21.397 1.00 88.62 131 VAL A C 1
ATOM 953 O O . VAL A 1 131 ? 12.760 4.888 -22.224 1.00 88.62 131 VAL A O 1
ATOM 956 N N . LEU A 1 132 ? 11.278 4.230 -20.672 1.00 85.44 132 LEU A N 1
ATOM 957 C CA . LEU A 1 132 ? 11.530 2.793 -20.754 1.00 85.44 132 LEU A CA 1
ATOM 958 C C . LEU A 1 132 ? 10.413 2.112 -21.542 1.00 85.44 132 LEU A C 1
ATOM 960 O O . LEU A 1 132 ? 9.429 1.655 -20.970 1.00 85.44 132 LEU A O 1
ATOM 964 N N . THR A 1 133 ? 10.576 2.014 -22.858 1.00 79.88 133 THR A N 1
ATOM 965 C CA . THR A 1 133 ? 9.509 1.559 -23.768 1.00 79.88 133 THR A CA 1
ATOM 966 C C . THR A 1 133 ? 9.087 0.098 -23.589 1.00 79.88 133 THR A C 1
ATOM 968 O O . THR A 1 133 ? 8.049 -0.296 -24.107 1.00 79.88 133 THR A O 1
ATOM 971 N N . GLU A 1 134 ? 9.874 -0.715 -22.880 1.00 81.88 134 GLU A N 1
ATOM 972 C CA . GLU A 1 134 ? 9.526 -2.108 -22.557 1.00 81.88 134 GLU A CA 1
ATOM 973 C C . GLU A 1 134 ? 8.682 -2.248 -21.278 1.00 81.88 134 GLU A C 1
ATOM 975 O O . GLU A 1 134 ? 8.143 -3.327 -21.021 1.00 81.88 134 GLU A O 1
ATOM 980 N N . LEU A 1 135 ? 8.576 -1.181 -20.474 1.00 81.50 135 LEU A N 1
ATOM 981 C CA . LEU A 1 135 ? 7.799 -1.151 -19.238 1.00 81.50 135 LEU A CA 1
ATOM 982 C C . LEU A 1 135 ? 6.375 -0.677 -19.530 1.00 81.50 135 LEU A C 1
ATOM 984 O O . LEU A 1 135 ? 6.160 0.452 -19.967 1.00 81.50 135 LEU A O 1
ATOM 988 N N . GLU A 1 136 ? 5.387 -1.508 -19.220 1.00 87.62 136 GLU A N 1
ATOM 989 C CA . GLU A 1 136 ? 3.980 -1.159 -19.412 1.00 87.62 136 GLU A CA 1
ATOM 990 C C . GLU A 1 136 ? 3.348 -0.614 -18.125 1.00 87.62 136 GLU A C 1
ATOM 992 O O . GLU A 1 136 ? 3.612 -1.097 -17.022 1.00 87.62 136 GLU A O 1
ATOM 997 N N . THR A 1 137 ? 2.461 0.380 -18.257 1.00 89.56 137 THR A N 1
ATOM 998 C CA . THR A 1 137 ? 1.665 0.864 -17.119 1.00 89.56 137 THR A CA 1
ATOM 999 C C . THR A 1 137 ? 0.554 -0.145 -16.797 1.00 89.56 137 THR A C 1
ATOM 1001 O O . THR A 1 137 ? -0.293 -0.399 -17.658 1.00 89.56 137 THR A O 1
ATOM 1004 N N . PRO A 1 138 ? 0.481 -0.691 -15.567 1.00 91.12 138 PRO A N 1
ATOM 1005 C CA . PRO A 1 138 ? -0.570 -1.633 -15.199 1.00 91.12 138 PRO A CA 1
ATOM 1006 C C . PRO A 1 138 ? -1.972 -1.015 -15.255 1.00 91.12 138 PRO A C 1
ATOM 1008 O O . PRO A 1 138 ? -2.161 0.188 -15.060 1.00 91.12 138 PRO A O 1
ATOM 1011 N N . ASN A 1 139 ? -2.994 -1.860 -15.429 1.00 93.88 139 ASN A N 1
ATOM 1012 C CA . ASN A 1 139 ? -4.385 -1.422 -15.331 1.00 93.88 139 ASN A CA 1
ATOM 1013 C C . ASN A 1 139 ? -4.675 -0.842 -13.933 1.00 93.88 139 ASN A C 1
ATOM 1015 O O . ASN A 1 139 ? -4.635 -1.562 -12.931 1.00 93.88 139 ASN A O 1
ATOM 1019 N N . ALA A 1 140 ? -5.020 0.447 -13.882 1.00 96.25 140 ALA A N 1
ATOM 1020 C CA . ALA A 1 140 ? -5.216 1.169 -12.628 1.00 96.25 140 ALA A CA 1
ATOM 1021 C C . ALA A 1 140 ? -6.303 0.545 -11.741 1.00 96.25 140 ALA A C 1
ATOM 1023 O O . ALA A 1 140 ? -6.082 0.344 -10.550 1.00 96.25 140 ALA A O 1
ATOM 1024 N N . LEU A 1 141 ? -7.460 0.187 -12.312 1.00 97.19 141 LEU A N 1
ATOM 1025 C CA . LEU A 1 141 ? -8.558 -0.419 -11.554 1.00 97.19 141 LEU A CA 1
ATOM 1026 C C . LEU A 1 141 ? -8.119 -1.735 -10.904 1.00 97.19 141 LEU A C 1
ATOM 1028 O O . LEU A 1 141 ? -8.357 -1.937 -9.714 1.00 97.19 141 LEU A O 1
ATOM 1032 N N . ARG A 1 142 ? -7.438 -2.603 -11.661 1.00 95.62 142 ARG A N 1
ATOM 1033 C CA . ARG A 1 142 ? -6.895 -3.863 -11.138 1.00 95.62 142 ARG A CA 1
ATOM 1034 C C . ARG A 1 142 ? -5.899 -3.604 -10.009 1.00 95.62 142 ARG A C 1
ATOM 1036 O O . ARG A 1 142 ? -5.991 -4.264 -8.980 1.00 95.62 142 ARG A O 1
ATOM 1043 N N . ALA A 1 143 ? -5.013 -2.620 -10.161 1.00 97.12 143 ALA A N 1
ATOM 1044 C CA . ALA A 1 143 ? -4.055 -2.252 -9.123 1.00 97.12 143 ALA A CA 1
ATOM 1045 C C . ALA A 1 143 ? -4.732 -1.783 -7.825 1.00 97.12 143 ALA A C 1
ATOM 1047 O O . ALA A 1 143 ? -4.420 -2.295 -6.749 1.00 97.12 143 ALA A O 1
ATOM 1048 N N . PHE A 1 144 ? -5.708 -0.875 -7.918 1.00 98.31 144 PHE A N 1
ATOM 1049 C CA . PHE A 1 144 ? -6.462 -0.410 -6.751 1.00 98.31 144 PHE A CA 1
ATOM 1050 C C . PHE A 1 144 ? -7.245 -1.536 -6.075 1.00 98.31 144 PHE A C 1
ATOM 1052 O O . PHE A 1 144 ? -7.223 -1.631 -4.851 1.00 98.31 144 PHE A O 1
ATOM 1059 N N . VAL A 1 145 ? -7.914 -2.402 -6.843 1.00 98.44 145 VAL A N 1
ATOM 1060 C CA . VAL A 1 145 ? -8.679 -3.532 -6.291 1.00 98.44 145 VAL A CA 1
ATOM 1061 C C . VAL A 1 145 ? -7.758 -4.510 -5.569 1.00 98.44 145 VAL A C 1
ATOM 1063 O O . VAL A 1 145 ? -8.049 -4.893 -4.439 1.00 98.44 145 VAL A O 1
ATOM 1066 N N . SER A 1 146 ? -6.632 -4.875 -6.177 1.00 97.69 146 SER A N 1
ATOM 1067 C CA . SER A 1 146 ? -5.645 -5.760 -5.561 1.00 97.69 146 SER A CA 1
ATOM 1068 C C . SER A 1 146 ? -5.125 -5.208 -4.227 1.00 97.69 146 SER A C 1
ATOM 1070 O O . SER A 1 146 ? -5.169 -5.901 -3.209 1.00 97.69 146 SER A O 1
ATOM 1072 N N . VAL A 1 147 ? -4.710 -3.937 -4.197 1.00 98.38 147 VAL A N 1
ATOM 1073 C CA . VAL A 1 147 ? -4.239 -3.268 -2.971 1.00 98.38 147 VAL A CA 1
ATOM 1074 C C . VAL A 1 147 ? -5.352 -3.191 -1.923 1.00 98.38 147 VAL A C 1
ATOM 1076 O O . VAL A 1 147 ? -5.127 -3.521 -0.756 1.00 98.38 147 VAL A O 1
ATOM 1079 N N . LEU A 1 148 ? -6.568 -2.820 -2.336 1.00 98.62 148 L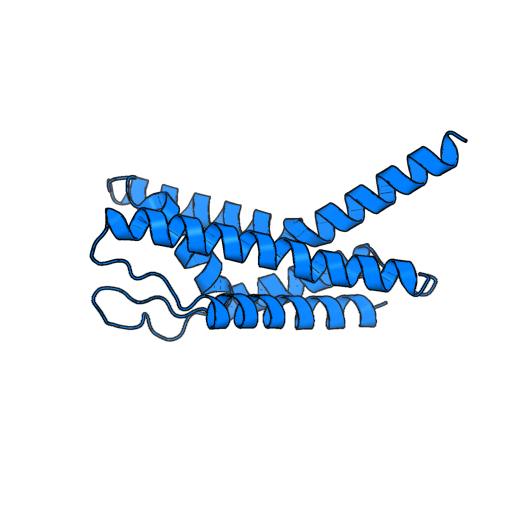EU A N 1
ATOM 1080 C CA . LEU A 1 148 ? -7.734 -2.757 -1.458 1.00 98.62 148 LEU A CA 1
ATOM 1081 C C . LEU A 1 148 ? -7.999 -4.108 -0.790 1.00 98.62 148 LEU A C 1
ATOM 1083 O O . LEU A 1 148 ? -8.190 -4.150 0.420 1.00 98.62 148 LEU A O 1
ATOM 1087 N N . VAL A 1 149 ? -7.998 -5.203 -1.554 1.00 98.56 149 VAL A N 1
ATOM 1088 C CA . VAL A 1 149 ? -8.283 -6.552 -1.043 1.00 98.56 149 VAL A CA 1
ATOM 1089 C C . VAL A 1 149 ? -7.249 -6.975 -0.004 1.00 98.56 149 VAL A C 1
ATOM 1091 O O . VAL A 1 149 ? -7.627 -7.397 1.089 1.00 98.56 149 VAL A O 1
ATOM 1094 N N . VAL A 1 150 ? -5.955 -6.818 -0.299 1.00 98.50 150 VAL A N 1
ATOM 1095 C CA . VAL A 1 150 ? -4.867 -7.190 0.623 1.00 98.50 150 VAL A CA 1
ATOM 1096 C C . VAL A 1 150 ? -5.010 -6.459 1.960 1.00 98.50 150 VAL A C 1
ATOM 1098 O O . VAL A 1 150 ? -4.992 -7.080 3.028 1.00 98.50 150 VAL A O 1
ATOM 1101 N N . HIS A 1 151 ? -5.215 -5.144 1.913 1.00 98.62 151 HIS A N 1
ATOM 1102 C CA . HIS A 1 151 ? -5.324 -4.337 3.122 1.00 98.62 151 HIS A CA 1
ATOM 1103 C C . HIS A 1 151 ? -6.668 -4.499 3.841 1.00 98.62 151 HIS A C 1
ATOM 1105 O O . HIS A 1 151 ? -6.697 -4.453 5.070 1.00 98.62 151 HIS A O 1
ATOM 1111 N N . ALA A 1 152 ? -7.763 -4.764 3.126 1.00 98.69 152 ALA A N 1
ATOM 1112 C CA . ALA A 1 152 ? -9.061 -5.063 3.729 1.00 98.69 152 ALA A CA 1
ATOM 1113 C C . ALA A 1 152 ? -9.038 -6.381 4.506 1.00 98.69 152 ALA A C 1
ATOM 1115 O O . ALA A 1 152 ? -9.528 -6.422 5.634 1.00 98.69 152 ALA A O 1
ATOM 1116 N N . ILE A 1 153 ? -8.413 -7.429 3.956 1.00 98.62 153 ILE A N 1
ATOM 1117 C CA . ILE A 1 153 ? -8.216 -8.702 4.662 1.00 98.62 153 ILE A CA 1
ATOM 1118 C C . ILE A 1 153 ? -7.394 -8.466 5.933 1.00 98.62 153 ILE A C 1
ATOM 1120 O O . ILE A 1 153 ? -7.803 -8.875 7.019 1.00 98.62 153 ILE A O 1
ATOM 1124 N N . GLY A 1 154 ? -6.265 -7.759 5.817 1.00 98.38 154 GLY A N 1
ATOM 1125 C CA . GLY A 1 154 ? -5.426 -7.433 6.968 1.00 98.38 154 GLY A CA 1
ATOM 1126 C C . GLY A 1 154 ? -6.181 -6.643 8.038 1.00 98.38 154 GLY A C 1
ATOM 1127 O O . GLY A 1 154 ? -6.173 -7.026 9.205 1.00 98.38 154 GLY A O 1
ATOM 1128 N N . ALA A 1 155 ? -6.888 -5.580 7.654 1.00 98.31 155 ALA A N 1
ATOM 1129 C CA . ALA A 1 155 ? -7.659 -4.760 8.582 1.00 98.31 155 ALA A CA 1
ATOM 1130 C C . ALA A 1 155 ? -8.777 -5.551 9.277 1.00 98.31 155 ALA A C 1
ATOM 1132 O O . ALA A 1 155 ? -8.953 -5.411 10.486 1.00 98.31 155 ALA A O 1
ATOM 1133 N N . ALA A 1 156 ? -9.493 -6.413 8.547 1.00 98.12 156 ALA A N 1
ATOM 1134 C CA . ALA A 1 156 ? -10.532 -7.267 9.114 1.00 98.12 156 ALA A CA 1
ATOM 1135 C C . ALA A 1 156 ? -9.964 -8.235 10.164 1.00 98.12 156 ALA A C 1
ATOM 1137 O O . ALA A 1 156 ? -10.490 -8.310 11.274 1.00 98.12 156 ALA A O 1
ATOM 1138 N N . ILE A 1 157 ? -8.854 -8.916 9.850 1.00 98.31 157 ILE A N 1
ATOM 1139 C CA . ILE A 1 157 ? -8.163 -9.810 10.795 1.00 98.31 157 ILE A CA 1
ATOM 1140 C C . ILE A 1 157 ? -7.708 -9.029 12.032 1.00 98.31 157 ILE A C 1
ATOM 1142 O O . ILE A 1 157 ? -7.925 -9.466 13.161 1.00 98.31 157 ILE A O 1
ATOM 1146 N N . GLY A 1 158 ? -7.083 -7.869 11.831 1.00 97.25 158 GLY A N 1
ATOM 1147 C CA . GLY A 1 158 ? -6.543 -7.069 12.922 1.00 97.25 158 GLY A CA 1
ATOM 1148 C C . GLY A 1 158 ? -7.618 -6.567 13.881 1.00 97.25 158 GLY A C 1
ATOM 1149 O O . GLY A 1 158 ? -7.483 -6.752 15.089 1.00 97.25 158 GLY A O 1
ATOM 1150 N N . VAL A 1 159 ? -8.703 -6.001 13.350 1.00 96.81 159 VAL A N 1
ATOM 1151 C CA . VAL A 1 159 ? -9.836 -5.515 14.152 1.00 96.81 159 VAL A CA 1
ATOM 1152 C C . VAL A 1 159 ? -10.547 -6.660 14.876 1.00 96.81 159 VAL A C 1
ATOM 1154 O O . VAL A 1 159 ? -10.922 -6.485 16.029 1.00 96.81 159 VAL A O 1
ATOM 1157 N N . TRP A 1 160 ? -10.711 -7.829 14.247 1.00 94.75 160 TRP A N 1
ATOM 1158 C CA . TRP A 1 160 ? -11.393 -8.967 14.878 1.00 94.75 160 TRP A CA 1
ATOM 1159 C C . TRP A 1 160 ? -10.533 -9.688 15.929 1.00 94.75 160 TRP A C 1
ATOM 1161 O O . TRP A 1 160 ? -11.055 -10.335 16.829 1.00 94.75 160 TRP A O 1
ATOM 1171 N N . SER A 1 161 ? -9.206 -9.561 15.861 1.00 91.62 161 SER A N 1
ATOM 1172 C CA . SER A 1 161 ? -8.281 -10.162 16.838 1.00 91.62 161 SER A CA 1
ATOM 1173 C C . SER A 1 161 ? -8.236 -9.460 18.209 1.00 91.62 161 SER A C 1
ATOM 1175 O O . SER A 1 161 ? -7.349 -9.750 19.020 1.00 91.62 161 SER A O 1
ATOM 1177 N N . ARG A 1 162 ? -9.125 -8.492 18.444 1.00 78.19 162 ARG A N 1
ATOM 1178 C CA . ARG A 1 162 ? -9.203 -7.655 19.643 1.00 78.19 162 ARG A CA 1
ATOM 1179 C C . ARG A 1 162 ? -10.476 -7.947 20.410 1.00 78.19 162 ARG A C 1
ATOM 1181 O O . ARG A 1 162 ? -10.338 -8.100 21.639 1.00 78.19 162 ARG A O 1
#

Sequence (162 aa):
MEDYRAAGARQGRDLLRVAFEPGVVALGVIAALTLLELLIANSGMTGAPGAIASMWLGVHQVPVFIGGHELGVMPLLPVLLMVWGTARSTARATSPYSSWLVVRWVVASALGGPLLMAAIALAVIHDASTVLTELETPNALRAFVSVLVVHAIGAAIGVWSR

=== Feature glossary ===
The record interleaves many kinds of information about one protein. Here is each kind framed as the question it answers.

Q: What known structures does this most resemble?
A: Structural nearest neighbors (via Foldseek easy-search vs the PDB). Reported per hit: target PDB id, E-value, and alignment TM-score. A TM-score above ~0.5 is the conventional threshold for 'same fold'.

Q: Where is each backbone atom in 3D?
A: The mmCIF table is the protein's shape written out atom by atom. For each backbone N, Cα, C, and carbonyl O, it records an (x, y, z) coordinate triple in Å plus the residue type, chain letter, and residue number.

Q: What are the backbone torsion angles?
A: The φ/ψ torsion pair specifies the backbone conformation at each residue. φ rotates about the N–Cα bond, ψ about the Cα–C bond. Steric clashes forbid most of the (φ, ψ) plane — the allowed regions (α-helix basin, β-sheet basin, left-handed helix) are the Ramachandran-allowed regions.

Q: Which residues are buried vs exposed?
A: Solvent-accessible surface area (SASA) is the area in Å² traced out by the centre of a 1.4 Å probe sphere (a water molecule) rolled over the protein's van der Waals surface (Shrake–Rupley / Lee–Richards construction). Buried residues have near-zero SASA; fully exposed residues can exceed 200 Å². The total SASA scales roughly with the number of surface residues.

Q: How confident is the AlphaFold model at each residue?
A: pLDDT is the predicted lDDT-Cα score: AlphaFold's confidence that the local environment of each residue (all inter-atomic distances within 15 Å) is correctly placed. It is a per-residue number between 0 and 100, with higher meaning more reliable.

Q: What does the local fold look like, residue by residue?
A: 3Di is Foldseek's structural alphabet. Each residue is assigned one of twenty discrete states based on how its Cα sits relative to its spatial (not sequential) neighbors. Aligning 3Di strings finds structural homologs roughly as well as full 3D superposition, but orders of magnitude faster.

Q: How big and how compact is the whole molecule?
A: Radius of gyration (Rg) is the root-mean-square distance of Cα atoms from their centroid — a single number for overall size and compactness. A globular domain of N residues has Rg ≈ 2.2·N^0.38 Å; an extended or disordered chain has a much larger Rg. The Cα contact count is the number of residue pairs whose Cα atoms are within 8 Å and are more than four positions apart in sequence — a standard proxy for tertiary packing density. The bounding box is the smallest axis-aligned box enclosing all Cα atoms.

Q: Which residues are in helices, strands, or loops?
A: DSSP 8-state secondary structure assigns each residue one of H (α-helix), G (3₁₀-helix), I (π-helix), E (extended β-strand), B (isolated β-bridge), T (hydrogen-bonded turn), S (bend), or '-' (coil). The assignment is computed from backbone hydrogen-bond geometry via the Kabsch–Sander algorithm.

Q: How mobile is each atom in the crystal?
A: Crystallographic B-factors measure how much each atom's electron density is smeared out, in Å². They rise in mobile loops and surface residues and fall in the buried interior. In AlphaFold models this column is repurposed to hold pLDDT instead.

Q: What if only a Cα trace is available?
A: P-SEA three-state annotation labels each residue as helix, strand, or coil based purely on the geometry of the Cα trace. It serves as a fallback when the full backbone (and thus DSSP) is unavailable.

Q: What family and function is it annotated with?
A: Database cross-references. InterPro integrates a dozen domain/family signature databases into unified entries with residue-range hits. GO terms attach function/process/location labels with evidence codes. CATH codes position the fold in a four-level structural taxonomy. Organism is the NCBI-taxonomy species name.

Q: Are the domains correctly placed relative to each other?
A: Predicted Aligned Error (PAE) is an AlphaFold confidence matrix: entry (i, j) is the expected error in the position of residue j, in ångströms, when the prediction is superimposed on the true structure at residue i. Low PAE within a block of residues means that block is internally rigid and well-predicted; high PAE between two blocks means their relative placement is uncertain even if each block individually is confident.

Q: What do the diagnostic plots show?
A: Three diagnostic plots accompany the record. The Cα contact map visualizes the tertiary structure as a 2D adjacency matrix (8 Å cutoff, sequence-local contacts suppressed). The Ramachandran plot shows the distribution of backbone (φ, ψ) torsions, with points in the α and β basins reflecting secondary structure content. The PAE plot shows AlphaFold's inter-residue confidence as a color matrix.

Q: What is the amino-acid chain?
A: Primary structure: the covalent order of the twenty standard amino acids along the backbone. Two proteins with the same sequence will (almost always) fold to the same structure; two with 30% identity often share a fold but not the details.

Q: What do the rendered images show?
A: The six renders are orthographic views along the three Cartesian axes in both directions. Representation (cartoon, sticks, or surface) and color scheme (sequence-rainbow or by-chain) vary across proteins so the training set covers all the common visualization conventions.